Protein AF-A0AAV4JCQ6-F1 (afdb_monomer)

Nearest PDB structures (foldseek):
  5yel-assembly2_A  TM=4.426E-01  e=5.935E+00  Homo sapiens

Structure (mmCIF, N/CA/C/O backbone):
data_AF-A0AAV4JCQ6-F1
#
_entry.id   AF-A0AAV4JCQ6-F1
#
loop_
_atom_site.group_PDB
_atom_site.id
_atom_site.type_symbol
_atom_site.label_atom_id
_atom_site.label_alt_id
_atom_site.label_comp_id
_atom_site.label_asym_id
_atom_site.label_entity_id
_atom_site.label_seq_id
_atom_site.pdbx_PDB_ins_code
_atom_site.Cartn_x
_atom_site.Cartn_y
_atom_site.Cartn_z
_atom_site.occupancy
_atom_site.B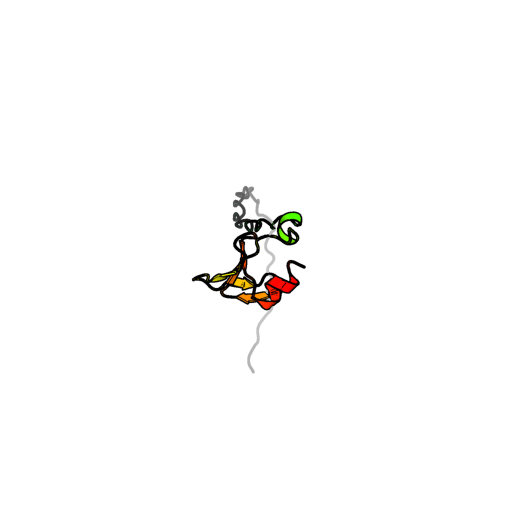_iso_or_equiv
_atom_site.auth_seq_id
_atom_site.auth_comp_id
_atom_site.auth_asym_id
_atom_site.auth_atom_id
_atom_site.pdbx_PDB_model_num
ATOM 1 N N . MET A 1 1 ? -58.877 -11.259 48.029 1.00 48.62 1 MET A N 1
ATOM 2 C CA . MET A 1 1 ? -58.958 -10.951 46.585 1.00 48.62 1 MET A CA 1
ATOM 3 C C . MET A 1 1 ? -60.058 -9.917 46.412 1.00 48.62 1 MET A C 1
ATOM 5 O O . MET A 1 1 ? -61.212 -10.248 46.626 1.00 48.62 1 MET A O 1
ATOM 9 N N . VAL A 1 2 ? -59.711 -8.653 46.172 1.00 44.88 2 VAL A N 1
ATOM 10 C CA . VAL A 1 2 ? -60.677 -7.542 46.119 1.00 44.88 2 VAL A CA 1
ATOM 11 C C . VAL A 1 2 ? -60.577 -6.902 44.749 1.00 44.88 2 VAL A C 1
ATOM 13 O O . VAL A 1 2 ? -59.510 -6.368 44.477 1.00 44.88 2 VAL A O 1
ATOM 16 N N . ARG A 1 3 ? -61.658 -6.944 43.953 1.00 47.69 3 ARG A N 1
ATOM 17 C CA . ARG A 1 3 ? -62.158 -5.848 43.093 1.00 47.69 3 ARG A CA 1
ATOM 18 C C . ARG A 1 3 ? -63.608 -6.147 42.641 1.00 47.69 3 ARG A C 1
ATOM 20 O O . ARG A 1 3 ? -63.790 -6.989 41.768 1.00 47.69 3 ARG A O 1
ATOM 27 N N . PRO A 1 4 ? -64.635 -5.450 43.154 1.00 62.53 4 PRO A N 1
ATOM 28 C CA . PRO A 1 4 ? -65.700 -4.903 42.303 1.00 62.53 4 PRO A CA 1
ATOM 29 C C . PRO A 1 4 ? -65.084 -3.723 41.498 1.00 62.53 4 PRO A C 1
ATOM 31 O O . PRO A 1 4 ? -63.922 -3.399 41.727 1.00 62.53 4 PRO A O 1
ATOM 34 N N . TYR A 1 5 ? -65.651 -3.098 40.464 1.00 47.91 5 TYR A N 1
ATOM 35 C CA . TYR A 1 5 ? -66.908 -2.350 40.397 1.00 47.91 5 TYR A CA 1
ATOM 36 C C . TYR A 1 5 ? -67.207 -2.000 38.920 1.00 47.91 5 TYR A C 1
ATOM 38 O O . TYR A 1 5 ? -66.303 -1.612 38.181 1.00 47.91 5 TYR A O 1
ATOM 46 N N . ASP A 1 6 ? -68.488 -2.115 38.574 1.00 54.28 6 ASP A N 1
ATOM 47 C CA . ASP A 1 6 ? -69.352 -1.246 37.758 1.00 54.28 6 ASP A CA 1
ATOM 48 C C . ASP A 1 6 ? -68.965 -0.678 36.375 1.00 54.28 6 ASP A C 1
ATOM 50 O O . ASP A 1 6 ? -68.072 0.150 36.191 1.00 54.28 6 ASP A O 1
ATOM 54 N N . VAL A 1 7 ? -69.836 -1.027 35.422 1.00 56.53 7 VAL A N 1
ATOM 55 C CA . VAL A 1 7 ? -70.053 -0.422 34.105 1.00 56.53 7 VAL A CA 1
ATOM 56 C C . VAL A 1 7 ? -70.733 0.940 34.255 1.00 56.53 7 VAL A C 1
ATOM 58 O O . VAL A 1 7 ? -71.836 1.022 34.788 1.00 56.53 7 VAL A O 1
ATOM 61 N N . LYS A 1 8 ? -70.158 1.997 33.667 1.00 49.84 8 LYS A N 1
ATOM 62 C CA . LYS A 1 8 ? -70.903 3.222 33.333 1.00 49.84 8 LYS A CA 1
ATOM 63 C C . LYS A 1 8 ? -70.645 3.671 31.899 1.00 49.84 8 LYS A C 1
ATOM 65 O O . LYS A 1 8 ? -69.584 4.165 31.533 1.00 49.84 8 LYS A O 1
ATOM 70 N N . THR A 1 9 ? -71.695 3.500 31.110 1.00 51.81 9 THR A N 1
ATOM 71 C CA . THR A 1 9 ? -71.995 4.097 29.811 1.00 51.81 9 THR A CA 1
ATOM 72 C C . THR A 1 9 ? -71.864 5.619 29.866 1.00 51.81 9 THR A C 1
ATOM 74 O O . THR A 1 9 ? -72.379 6.245 30.789 1.00 51.81 9 THR A O 1
ATOM 77 N N . SER A 1 10 ? -71.277 6.247 28.846 1.00 46.91 10 SER A N 1
ATOM 78 C CA . SER A 1 10 ? -71.518 7.666 28.546 1.00 46.91 10 SER A CA 1
ATOM 79 C C . SER A 1 10 ? -71.216 7.968 27.082 1.00 46.91 10 SER A C 1
ATOM 81 O O . SER A 1 10 ? -70.071 8.008 26.642 1.00 46.91 10 SER A O 1
ATOM 83 N N . LYS A 1 11 ? -72.294 8.188 26.325 1.00 54.22 11 LYS A N 1
ATOM 84 C CA . LYS A 1 11 ? -72.288 8.837 25.013 1.00 54.22 11 LYS A CA 1
ATOM 85 C C . LYS A 1 11 ? -71.735 10.258 25.176 1.00 54.22 11 LYS A C 1
ATOM 87 O O . LYS A 1 11 ? -72.220 10.986 26.040 1.00 54.22 11 LYS A O 1
ATOM 92 N N . LYS A 1 12 ? 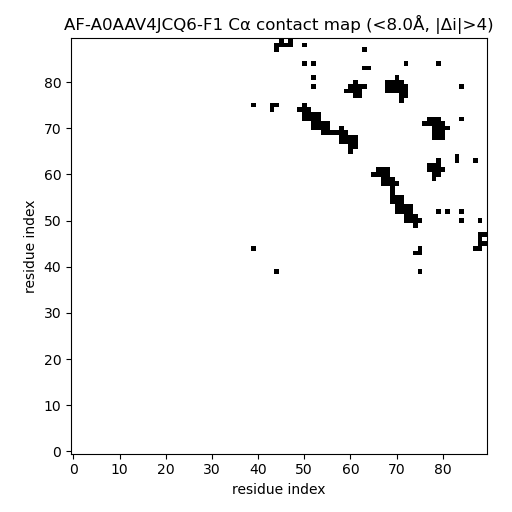-70.824 10.707 24.306 1.00 52.00 12 LYS A N 1
ATOM 93 C CA . LYS A 1 12 ? -70.658 12.149 24.069 1.00 52.00 12 LYS A CA 1
ATOM 94 C C . LYS A 1 12 ? -70.298 12.462 22.615 1.00 52.00 12 LYS A C 1
ATOM 96 O O . LYS A 1 12 ? -69.278 12.038 22.089 1.00 52.00 12 LYS A O 1
ATOM 101 N N . LEU A 1 13 ? -71.263 13.154 22.015 1.00 54.72 13 LEU A N 1
ATOM 102 C CA . LEU A 1 13 ? -71.330 13.946 20.792 1.00 54.72 13 LEU A CA 1
ATOM 103 C C . LEU A 1 13 ? -70.050 14.110 19.951 1.00 54.72 13 LEU A C 1
ATOM 105 O O . LEU A 1 13 ? -69.058 14.698 20.374 1.00 54.72 13 LEU A O 1
ATOM 109 N N . LYS A 1 14 ? -70.187 13.727 18.674 1.00 53.47 14 LYS A N 1
ATOM 110 C CA . LYS A 1 14 ? -69.452 14.296 17.540 1.00 53.47 14 LYS A CA 1
ATOM 111 C C . LYS A 1 14 ? -69.843 15.765 17.380 1.00 53.47 14 LYS A C 1
ATOM 113 O O . LYS A 1 14 ? -70.931 16.019 16.889 1.00 53.47 14 LYS A O 1
ATOM 118 N N . THR A 1 15 ? -68.949 16.691 17.698 1.00 53.75 15 THR A N 1
ATOM 119 C CA . THR A 1 15 ? -68.892 18.032 17.085 1.00 53.75 15 THR A CA 1
ATOM 120 C C . THR A 1 15 ? -67.568 18.669 17.481 1.00 53.75 15 THR A C 1
ATOM 122 O O . THR A 1 15 ? -67.331 18.926 18.656 1.00 53.75 15 THR A O 1
ATOM 125 N N . GLY A 1 16 ? -66.689 18.890 16.507 1.00 47.97 16 GLY A N 1
ATOM 126 C CA . GLY A 1 16 ? -65.367 19.460 16.744 1.00 47.97 16 GLY A CA 1
ATOM 127 C C . GLY A 1 16 ? -64.658 19.745 15.431 1.00 47.97 16 GLY A C 1
ATOM 128 O O . GLY A 1 16 ? -63.832 18.959 14.979 1.00 47.97 16 GLY A O 1
ATOM 129 N N . LEU A 1 17 ? -65.070 20.850 14.818 1.00 58.19 17 LEU A N 1
ATOM 130 C CA . LEU A 1 17 ? -64.439 21.586 13.728 1.00 58.19 17 LEU A CA 1
ATOM 131 C C . LEU A 1 17 ? -62.897 21.489 13.791 1.00 58.19 17 LEU A C 1
ATOM 133 O O . LEU A 1 17 ? -62.274 22.091 14.663 1.00 58.19 17 LEU A O 1
ATOM 137 N N . LYS A 1 18 ? -62.263 20.740 12.880 1.00 52.03 18 LYS A N 1
ATOM 138 C CA . LYS A 1 18 ? -60.807 20.825 12.691 1.00 52.03 18 LYS A CA 1
ATOM 139 C C . LYS A 1 18 ? -60.518 21.984 11.746 1.00 52.03 18 LYS A C 1
ATOM 141 O O . LYS A 1 18 ? -60.509 21.815 10.531 1.00 52.03 18 LYS A O 1
ATOM 146 N N . LEU A 1 19 ? -60.310 23.161 12.333 1.00 54.09 19 LEU A N 1
ATOM 147 C CA . LEU A 1 19 ? -59.570 24.248 11.698 1.00 54.09 19 LEU A CA 1
ATOM 148 C C . LEU A 1 19 ? -58.205 23.700 11.257 1.00 54.09 19 LEU A C 1
ATOM 150 O O . LEU A 1 19 ? -57.521 23.015 12.022 1.00 54.09 19 LEU A O 1
ATOM 154 N N . GLY A 1 20 ? -57.868 23.939 9.991 1.00 49.41 20 GLY A N 1
ATOM 155 C CA . GLY A 1 20 ? -56.664 23.436 9.348 1.00 49.41 20 GLY A CA 1
ATOM 156 C C . GLY A 1 20 ? -55.406 23.891 10.076 1.00 49.41 20 GLY A C 1
ATOM 157 O O . GLY A 1 20 ? -55.123 25.082 10.171 1.00 49.41 20 GLY A O 1
ATOM 158 N N . VAL A 1 21 ? -54.628 22.924 10.555 1.00 45.88 21 VAL A N 1
ATOM 159 C CA . VAL A 1 21 ? -53.248 23.158 10.969 1.00 45.88 21 VAL A CA 1
ATOM 160 C C . VAL A 1 21 ? -52.394 22.940 9.727 1.00 45.88 21 VAL A C 1
ATOM 162 O O . VAL A 1 21 ? -52.228 21.807 9.273 1.00 45.88 21 VAL A O 1
ATOM 165 N N . ALA A 1 22 ? -51.901 24.034 9.148 1.00 55.34 22 ALA A N 1
ATOM 166 C CA . ALA A 1 22 ? -50.860 23.990 8.135 1.00 55.34 22 ALA A CA 1
ATOM 167 C C . ALA A 1 22 ? -49.664 23.225 8.719 1.00 55.34 22 A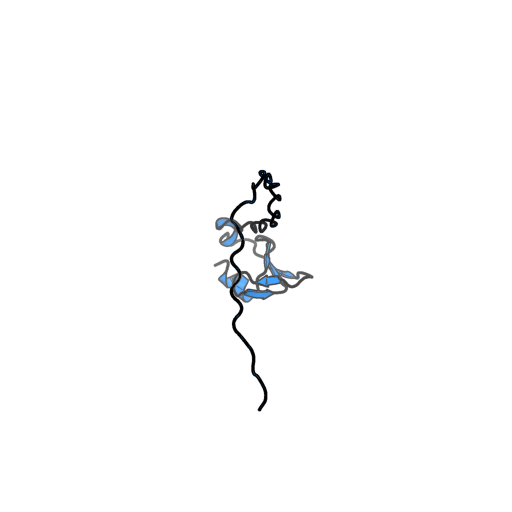LA A C 1
ATOM 169 O O . ALA A 1 22 ? -49.040 23.668 9.685 1.00 55.34 22 ALA A O 1
ATOM 170 N N . GLN A 1 23 ? -49.385 22.040 8.174 1.00 56.16 23 GLN A N 1
ATOM 171 C CA . GLN A 1 23 ? -48.200 21.270 8.524 1.00 56.16 23 GLN A CA 1
ATOM 172 C C . GLN A 1 23 ? -46.978 22.085 8.093 1.00 56.16 23 GLN A C 1
ATOM 174 O O . GLN A 1 23 ? -46.664 22.168 6.908 1.00 56.16 23 GLN A O 1
ATOM 179 N N . GLN A 1 24 ? -46.309 22.717 9.058 1.00 59.94 24 GLN A N 1
ATOM 180 C CA . GLN A 1 24 ? -44.989 23.297 8.848 1.00 59.94 24 GLN A CA 1
ATOM 181 C C . GLN A 1 24 ? -44.048 22.165 8.425 1.00 59.94 24 GLN A C 1
ATOM 183 O O . GLN A 1 24 ? -43.779 21.234 9.185 1.00 59.94 24 GLN A O 1
ATOM 188 N N . SER A 1 25 ? -43.595 22.220 7.174 1.00 59.91 25 SER A N 1
ATOM 189 C CA . SER A 1 25 ? -42.645 21.282 6.590 1.00 59.91 25 SER A CA 1
ATOM 190 C C . SER A 1 25 ? -41.30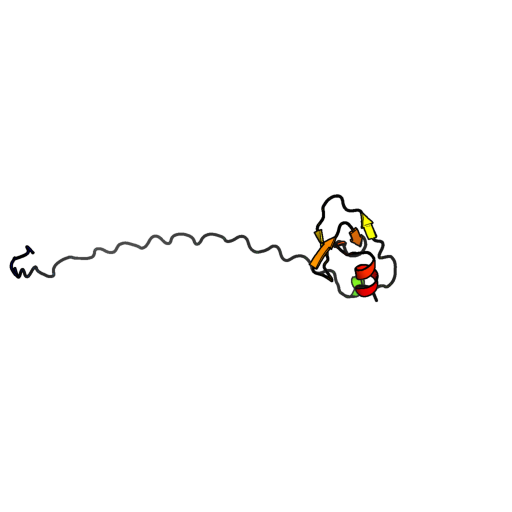2 21.408 7.305 1.00 59.91 25 SER A C 1
ATOM 192 O O . SER A 1 25 ? -40.511 22.304 7.011 1.00 59.91 25 SER A O 1
ATOM 194 N N . VAL A 1 26 ? -41.044 20.520 8.261 1.00 69.56 26 VAL A N 1
ATOM 195 C CA . VAL A 1 26 ? -39.734 20.401 8.907 1.00 69.56 26 VAL A CA 1
ATOM 196 C C . VAL A 1 26 ? -38.701 20.053 7.823 1.00 69.56 26 VAL A C 1
ATOM 198 O O . VAL A 1 26 ? -38.897 19.056 7.115 1.00 69.56 26 VAL A O 1
ATOM 201 N N . PRO A 1 27 ? -37.622 20.835 7.632 1.00 64.94 27 PRO A N 1
ATOM 202 C CA . PRO A 1 27 ? -36.596 20.478 6.664 1.00 64.94 27 PRO A CA 1
ATOM 203 C C . PRO A 1 27 ? -35.917 19.174 7.103 1.00 64.94 27 PRO A C 1
ATOM 205 O O . PRO A 1 27 ? -35.484 19.031 8.247 1.00 64.94 27 PRO A O 1
ATOM 208 N N . LYS A 1 28 ? -35.857 18.199 6.188 1.00 71.06 28 LYS A N 1
ATOM 209 C CA . LYS A 1 28 ? -35.174 16.913 6.398 1.00 71.06 28 LYS A CA 1
ATOM 210 C C . LYS A 1 28 ? -33.720 17.150 6.839 1.00 71.06 28 LYS A C 1
ATOM 212 O O . LYS A 1 28 ? -33.055 18.001 6.246 1.00 71.06 28 LYS A O 1
ATOM 217 N N . PRO A 1 29 ? -33.198 16.386 7.816 1.00 64.75 29 PRO A N 1
ATOM 218 C CA . PRO A 1 29 ? -31.802 16.496 8.215 1.00 64.75 29 PRO A CA 1
ATOM 219 C C . PRO A 1 29 ? -30.892 16.149 7.031 1.00 64.75 29 PRO A C 1
ATOM 221 O O . PRO A 1 29 ? -31.018 15.086 6.421 1.00 64.75 29 PRO A O 1
ATOM 224 N N . ILE A 1 30 ? -29.983 17.068 6.700 1.00 69.12 30 ILE A N 1
ATOM 225 C CA . ILE A 1 30 ? -28.979 16.905 5.647 1.00 69.12 30 ILE A CA 1
ATOM 226 C C . ILE A 1 30 ? -27.972 15.867 6.148 1.00 69.12 30 ILE A C 1
ATOM 228 O O . ILE A 1 30 ? -27.032 16.189 6.872 1.00 69.12 30 ILE A O 1
ATOM 232 N N . THR A 1 31 ? -28.180 14.595 5.819 1.00 73.56 31 THR A N 1
ATOM 233 C CA . THR A 1 31 ? -27.169 13.566 6.075 1.00 73.56 31 THR A CA 1
ATOM 234 C C . THR A 1 31 ? -25.930 13.872 5.233 1.00 73.56 31 THR A C 1
ATOM 236 O O . THR A 1 31 ? -26.065 14.001 4.012 1.00 73.56 31 THR A O 1
ATOM 239 N N . PRO A 1 32 ? -24.728 13.972 5.832 1.00 69.56 32 PRO A N 1
ATOM 240 C CA . PRO A 1 32 ? -23.505 14.175 5.071 1.00 69.56 32 PRO A CA 1
ATOM 241 C C . PRO A 1 32 ? -23.319 12.998 4.112 1.00 69.56 32 PRO A C 1
ATOM 243 O O . PRO A 1 32 ? -23.212 11.843 4.528 1.00 69.56 32 PRO A O 1
ATOM 246 N N . THR A 1 33 ? -23.311 13.285 2.810 1.00 70.31 33 THR A N 1
ATOM 247 C CA . THR A 1 33 ? -23.047 12.276 1.784 1.00 70.31 33 THR A CA 1
ATOM 248 C C . THR A 1 33 ? -21.646 11.704 1.999 1.00 70.31 33 THR A C 1
ATOM 250 O O . THR A 1 33 ? -20.706 12.489 2.163 1.00 70.31 33 THR A O 1
ATOM 253 N N . PRO A 1 34 ? -21.459 10.371 1.983 1.00 65.19 34 PRO A N 1
ATOM 254 C CA . PRO A 1 34 ? -20.136 9.785 2.119 1.00 65.19 34 PRO A CA 1
ATOM 255 C C . PRO A 1 34 ? -19.266 10.288 0.968 1.00 65.19 34 PRO A C 1
ATOM 257 O O . PRO A 1 34 ? -19.553 10.026 -0.201 1.00 65.19 34 PRO A O 1
ATOM 260 N N . THR A 1 35 ? -18.207 11.031 1.295 1.00 64.75 35 THR A N 1
ATOM 261 C CA . THR A 1 35 ? -17.209 11.479 0.326 1.00 64.75 35 THR A CA 1
ATOM 262 C C . THR A 1 35 ? -16.681 10.252 -0.405 1.00 64.75 35 THR A C 1
ATOM 264 O O . THR A 1 35 ? -16.029 9.377 0.175 1.00 64.75 35 THR A O 1
ATOM 267 N N . LYS A 1 36 ? -17.042 10.147 -1.687 1.00 60.75 36 LYS A N 1
ATOM 268 C CA . LYS A 1 36 ? -16.690 9.023 -2.550 1.00 60.75 36 LYS A CA 1
ATOM 269 C C . LYS A 1 36 ? -15.166 8.987 -2.622 1.00 60.75 36 LYS A C 1
ATOM 271 O O . LYS A 1 36 ? -14.553 9.846 -3.249 1.00 60.75 36 LYS A O 1
ATOM 276 N N . ARG A 1 37 ? -14.546 8.032 -1.920 1.00 59.41 37 ARG A N 1
ATOM 277 C CA . ARG A 1 37 ? -13.095 7.821 -1.974 1.00 59.41 37 ARG A CA 1
ATOM 278 C C . ARG A 1 37 ? -12.735 7.620 -3.439 1.00 59.41 37 ARG A C 1
ATOM 280 O O . ARG A 1 37 ? -13.215 6.661 -4.045 1.00 59.41 37 ARG A O 1
ATOM 287 N N . GLN A 1 38 ? -11.967 8.548 -4.004 1.00 59.69 38 GLN A N 1
ATOM 288 C CA . GLN A 1 38 ? -11.521 8.470 -5.389 1.00 59.69 38 GLN A CA 1
ATOM 289 C C . GLN A 1 38 ? -10.810 7.126 -5.570 1.00 59.69 38 GLN A C 1
ATOM 291 O O . GLN A 1 38 ? -9.791 6.851 -4.937 1.00 59.69 38 GLN A O 1
ATOM 296 N N . LYS A 1 39 ? -11.422 6.236 -6.357 1.00 60.34 39 LYS A N 1
ATOM 297 C CA . LYS A 1 39 ? -10.804 4.966 -6.722 1.00 60.34 39 LYS A CA 1
ATOM 298 C C . LYS A 1 39 ? -9.678 5.305 -7.689 1.00 60.34 39 LYS A C 1
ATOM 300 O O . LYS A 1 39 ? -9.934 5.886 -8.735 1.00 60.34 39 LYS A O 1
ATOM 305 N N . VAL A 1 40 ? -8.455 4.938 -7.324 1.00 62.84 40 VAL A N 1
ATOM 306 C CA . VAL A 1 40 ? -7.275 5.038 -8.193 1.00 62.84 40 VAL A CA 1
ATOM 307 C C . VAL A 1 40 ? -7.578 4.332 -9.511 1.00 62.84 40 VAL A C 1
ATOM 309 O O . VAL A 1 40 ? -8.089 3.201 -9.466 1.00 62.84 40 VAL A O 1
ATOM 312 N N . ALA A 1 41 ? -7.284 5.003 -10.630 1.00 64.94 41 ALA A N 1
ATOM 313 C CA . ALA A 1 41 ? -7.448 4.478 -11.982 1.00 64.94 41 ALA A CA 1
ATOM 314 C C . ALA A 1 41 ? -6.722 3.132 -12.133 1.00 64.94 41 ALA A C 1
ATOM 316 O O . ALA A 1 41 ? -5.667 2.918 -11.536 1.00 64.94 41 ALA A O 1
ATOM 317 N N . VAL A 1 42 ? -7.327 2.205 -12.876 1.00 64.25 42 VAL A N 1
ATOM 318 C CA . VAL A 1 42 ? -6.858 0.813 -12.980 1.00 64.25 42 VAL A CA 1
ATOM 319 C C . VAL A 1 42 ? -5.504 0.736 -13.690 1.00 64.25 42 VAL A C 1
ATOM 321 O O . VAL A 1 42 ? -4.666 -0.066 -13.288 1.00 64.25 42 VAL A O 1
ATOM 324 N N . ASP A 1 43 ? -5.249 1.631 -14.644 1.00 61.59 43 ASP A N 1
ATOM 325 C CA . ASP A 1 43 ? -3.978 1.732 -15.373 1.00 61.59 43 ASP A CA 1
ATOM 326 C C . ASP A 1 43 ? -2.798 2.056 -14.453 1.00 61.59 43 ASP A C 1
ATOM 328 O O . ASP A 1 43 ? -1.728 1.458 -14.552 1.00 61.59 43 ASP A O 1
ATOM 332 N N . VAL A 1 44 ? -3.019 2.930 -13.465 1.00 64.12 44 VAL A N 1
ATOM 333 C CA . VAL A 1 44 ? -1.996 3.296 -12.474 1.00 64.12 44 VAL A CA 1
ATOM 334 C C . VAL A 1 44 ? -1.689 2.123 -11.542 1.00 64.12 44 VAL A C 1
ATOM 336 O O . VAL A 1 44 ? -0.625 2.098 -10.947 1.00 64.12 44 VAL A O 1
ATOM 339 N N . ARG A 1 45 ? -2.576 1.127 -11.403 1.00 66.12 45 ARG A N 1
ATOM 340 C CA . ARG A 1 45 ? -2.324 -0.036 -10.533 1.00 66.12 45 ARG A CA 1
ATOM 341 C C . ARG A 1 45 ? -1.403 -1.070 -11.164 1.00 66.12 45 ARG A C 1
ATOM 343 O O . ARG A 1 45 ? -0.690 -1.725 -10.420 1.00 66.12 45 ARG A O 1
ATOM 350 N N . HIS A 1 46 ? -1.409 -1.208 -12.484 1.00 68.88 46 HIS A N 1
ATOM 351 C CA . HIS A 1 46 ? -0.660 -2.258 -13.187 1.00 68.88 46 HIS A CA 1
ATOM 352 C C . HIS A 1 46 ? 0.477 -1.690 -14.034 1.00 68.88 46 HIS A C 1
ATOM 354 O O . HIS A 1 46 ? 1.060 -2.393 -14.849 1.00 68.88 46 HIS A O 1
ATOM 360 N N . SER A 1 47 ? 0.816 -0.410 -13.849 1.00 62.31 47 SER A N 1
ATOM 361 C CA . SER A 1 47 ? 1.878 0.233 -14.625 1.00 62.31 47 SER A CA 1
ATOM 362 C C . SER A 1 47 ? 3.253 -0.406 -14.402 1.00 62.31 47 SER A C 1
ATOM 364 O O . SER A 1 47 ? 4.177 -0.051 -15.117 1.00 62.31 47 SER A O 1
ATOM 366 N N . GLY A 1 48 ? 3.423 -1.323 -13.436 1.00 62.44 48 GLY A N 1
ATOM 367 C CA . GLY A 1 48 ? 4.638 -2.126 -13.229 1.00 62.44 48 GLY A CA 1
ATOM 368 C C . GLY A 1 48 ? 5.885 -1.335 -12.810 1.00 62.44 48 GLY A C 1
ATOM 369 O O . GLY A 1 48 ? 6.866 -1.913 -12.350 1.00 62.44 48 GLY A O 1
ATOM 370 N N . VAL A 1 49 ? 5.849 -0.005 -12.907 1.00 58.84 49 VAL A N 1
ATOM 371 C CA . VAL A 1 49 ? 6.985 0.885 -12.680 1.00 58.84 49 VAL A CA 1
ATOM 372 C C . VAL A 1 49 ? 6.677 1.820 -11.506 1.00 58.84 49 VAL A C 1
ATOM 374 O O . VAL A 1 49 ? 5.739 2.610 -11.546 1.00 58.84 49 VAL A O 1
ATOM 377 N N . GLY A 1 50 ? 7.487 1.747 -10.442 1.00 66.81 50 GLY A N 1
ATOM 378 C CA . GLY A 1 50 ? 7.549 2.794 -9.407 1.00 66.81 50 GLY A CA 1
ATOM 379 C C . GLY A 1 50 ? 6.602 2.674 -8.202 1.00 66.81 50 GLY A C 1
ATOM 380 O O . GLY A 1 50 ? 6.414 3.653 -7.478 1.00 66.81 50 GLY A O 1
ATOM 381 N N . HIS A 1 51 ? 6.030 1.499 -7.918 1.00 74.62 51 HIS A N 1
ATOM 382 C CA . HIS A 1 51 ? 5.190 1.281 -6.727 1.00 74.62 51 HIS A CA 1
ATOM 383 C C . HIS A 1 51 ? 6.019 1.056 -5.450 1.00 74.62 51 HIS A C 1
ATOM 385 O O . HIS A 1 51 ? 6.074 -0.049 -4.906 1.00 74.62 51 HIS A O 1
ATOM 391 N N . HIS A 1 52 ? 6.675 2.113 -4.960 1.00 83.50 52 HIS A N 1
ATOM 392 C CA . HIS A 1 52 ? 7.419 2.071 -3.699 1.00 83.50 52 HIS A CA 1
ATOM 393 C C . HIS A 1 52 ? 6.492 2.272 -2.488 1.00 83.50 52 HIS A C 1
ATOM 395 O O . HIS A 1 52 ? 5.650 3.177 -2.461 1.00 83.50 52 HIS A O 1
ATOM 401 N N . LEU A 1 53 ? 6.675 1.435 -1.464 1.00 89.06 53 LEU A N 1
ATOM 402 C CA . LEU A 1 53 ? 5.983 1.548 -0.182 1.00 89.06 53 LEU A CA 1
ATOM 403 C C . LEU A 1 53 ? 6.751 2.462 0.768 1.00 89.06 53 LEU A C 1
ATOM 405 O O . LEU A 1 53 ? 7.907 2.201 1.089 1.00 89.06 53 LEU A O 1
ATOM 409 N N . GLU A 1 54 ? 6.091 3.489 1.281 1.00 89.75 54 GLU A N 1
ATOM 410 C CA . GLU A 1 54 ? 6.634 4.347 2.331 1.00 89.75 54 GLU A CA 1
ATOM 411 C C . GLU A 1 54 ? 5.943 4.088 3.667 1.00 89.75 54 GLU A C 1
ATOM 413 O O . GLU A 1 54 ? 4.770 3.708 3.718 1.00 89.75 54 GLU A O 1
ATOM 418 N N . SER A 1 55 ? 6.683 4.290 4.760 1.00 90.38 55 SER A N 1
ATOM 419 C CA . SER A 1 55 ? 6.128 4.221 6.110 1.00 90.38 55 SER A CA 1
ATOM 420 C C . SER A 1 55 ? 5.247 5.435 6.371 1.00 90.38 55 SER A C 1
ATOM 422 O O . SER A 1 55 ? 5.656 6.575 6.167 1.00 90.38 55 SER A O 1
ATOM 424 N N . MET A 1 56 ? 4.027 5.185 6.830 1.00 87.81 56 MET A N 1
ATOM 425 C CA . MET A 1 56 ? 3.040 6.210 7.124 1.00 87.81 56 MET A CA 1
ATOM 426 C C . MET A 1 56 ? 2.881 6.345 8.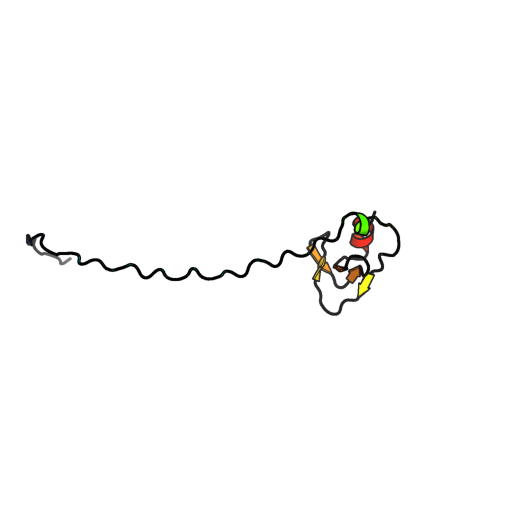645 1.00 87.81 56 MET A C 1
ATOM 428 O O . MET A 1 56 ? 2.724 5.331 9.329 1.00 87.81 56 MET A O 1
ATOM 432 N N . PRO A 1 57 ? 2.841 7.573 9.198 1.00 85.19 57 PRO A N 1
ATOM 433 C CA . PRO A 1 57 ? 2.728 7.780 10.645 1.00 85.19 57 PRO A CA 1
ATOM 434 C C . PRO A 1 57 ? 1.380 7.314 11.217 1.00 85.19 57 PRO A C 1
ATOM 436 O O . PRO A 1 57 ? 1.270 7.012 12.401 1.00 85.19 57 PRO A O 1
ATOM 439 N N . LYS A 1 58 ? 0.336 7.234 10.381 1.00 87.75 58 LYS A N 1
ATOM 440 C CA . LYS A 1 58 ? -1.011 6.807 10.775 1.00 87.75 58 LYS A CA 1
ATOM 441 C C . LYS A 1 58 ? -1.375 5.485 10.112 1.00 87.75 58 LYS A C 1
ATOM 443 O O . LYS A 1 58 ? -1.443 5.408 8.885 1.00 87.75 58 LYS A O 1
ATOM 448 N N . GLN A 1 59 ? -1.705 4.480 10.924 1.00 87.50 59 GLN A N 1
ATOM 449 C CA . GLN A 1 59 ? -2.151 3.180 10.422 1.00 87.50 59 GLN A CA 1
ATOM 450 C C . GLN A 1 59 ? -3.475 3.320 9.656 1.00 87.50 59 GLN A C 1
ATOM 452 O O . GLN A 1 59 ? -4.429 3.948 10.128 1.00 87.50 59 GLN A O 1
ATOM 457 N N . ARG A 1 60 ? -3.561 2.694 8.482 1.00 90.25 60 ARG A N 1
ATOM 458 C CA . ARG A 1 60 ? -4.779 2.627 7.659 1.00 90.25 60 ARG A CA 1
ATOM 459 C C . ARG A 1 60 ? -5.128 1.174 7.348 1.00 90.25 60 ARG A C 1
ATOM 461 O O . ARG A 1 60 ? -4.330 0.279 7.586 1.00 90.25 60 ARG A O 1
ATOM 468 N N . ARG A 1 61 ? -6.340 0.905 6.856 1.00 91.00 61 ARG A N 1
ATOM 469 C CA . ARG A 1 61 ? -6.709 -0.450 6.411 1.00 91.00 61 ARG A CA 1
ATOM 470 C C . ARG A 1 61 ? -6.119 -0.716 5.035 1.00 91.00 61 ARG A C 1
ATOM 472 O O . ARG A 1 61 ? -6.309 0.103 4.145 1.00 91.00 61 ARG A O 1
ATOM 479 N N . CYS A 1 62 ? -5.442 -1.847 4.886 1.00 90.25 62 CYS A N 1
ATOM 480 C CA . CYS A 1 62 ? -4.935 -2.351 3.622 1.00 90.25 62 CYS A CA 1
ATOM 481 C C . CYS A 1 62 ? -6.084 -2.504 2.627 1.00 90.25 62 CYS A C 1
ATOM 483 O O . CYS A 1 62 ? -7.123 -3.064 2.976 1.00 90.25 62 CYS A O 1
ATOM 485 N N . SER A 1 63 ? -5.904 -2.028 1.399 1.00 85.56 63 SER A N 1
ATOM 486 C CA . SER A 1 63 ? -6.970 -2.111 0.388 1.00 85.56 63 SER A CA 1
ATOM 487 C C . SER A 1 63 ? -7.100 -3.493 -0.248 1.00 85.56 63 SER A C 1
ATOM 489 O O . SER A 1 63 ? -8.121 -3.764 -0.868 1.00 85.56 63 SER A O 1
ATOM 491 N N . HIS A 1 64 ? -6.103 -4.362 -0.065 1.00 87.31 64 HIS A N 1
ATOM 492 C CA . HIS A 1 64 ? -6.148 -5.745 -0.529 1.00 87.31 64 HIS A CA 1
ATOM 493 C C . HIS A 1 64 ? -6.752 -6.682 0.530 1.00 87.31 64 HIS A C 1
ATOM 495 O O . HIS A 1 64 ? -7.766 -7.322 0.289 1.00 87.31 64 HIS A O 1
ATOM 501 N N . CYS A 1 65 ? -6.186 -6.714 1.743 1.00 89.94 65 CYS A N 1
ATOM 502 C CA . CYS A 1 65 ? -6.594 -7.671 2.783 1.00 89.94 65 CYS A CA 1
ATOM 503 C C . CYS A 1 65 ? -7.467 -7.077 3.907 1.00 89.94 65 CYS A C 1
ATOM 505 O O . CYS A 1 65 ? -7.849 -7.788 4.834 1.00 89.94 65 CYS A O 1
ATOM 507 N N . GLY A 1 66 ? -7.723 -5.764 3.914 1.00 88.50 66 GLY A N 1
ATOM 508 C CA . GLY A 1 66 ? -8.541 -5.085 4.931 1.00 88.50 66 GLY A CA 1
ATOM 509 C C . GLY A 1 66 ? -7.898 -4.916 6.318 1.00 88.50 66 GLY A C 1
ATOM 510 O O . GLY A 1 66 ? -8.418 -4.160 7.145 1.00 88.50 66 GLY A O 1
ATOM 511 N N . LYS A 1 67 ? -6.760 -5.569 6.594 1.00 92.00 67 LYS A N 1
ATOM 512 C CA . LYS A 1 67 ? -6.038 -5.490 7.880 1.00 92.00 67 LYS A CA 1
ATOM 513 C C . LYS A 1 67 ? -5.289 -4.163 8.030 1.00 92.00 67 LYS A C 1
ATOM 515 O O . LYS A 1 67 ? -4.992 -3.497 7.043 1.00 92.00 67 LYS A O 1
ATOM 520 N N . LYS A 1 68 ? -4.953 -3.7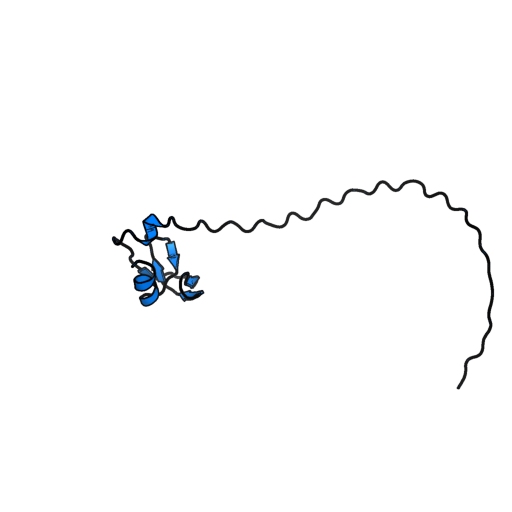68 9.262 1.00 92.38 68 LYS A N 1
ATOM 521 C CA . LYS A 1 68 ? -4.167 -2.547 9.515 1.00 92.38 68 LYS A CA 1
ATOM 522 C C . LYS A 1 68 ? -2.790 -2.648 8.843 1.00 92.38 68 LYS A C 1
ATOM 524 O O . LYS A 1 68 ? -2.100 -3.653 8.995 1.00 92.38 68 LYS A O 1
ATOM 529 N N . ALA A 1 69 ? -2.409 -1.611 8.113 1.00 90.88 69 ALA A N 1
ATOM 530 C CA . ALA A 1 69 ? -1.135 -1.444 7.434 1.00 90.88 69 ALA A CA 1
ATOM 531 C C . ALA A 1 69 ? -0.533 -0.083 7.807 1.00 90.88 69 ALA A C 1
ATOM 533 O O . ALA A 1 69 ? -1.251 0.911 7.951 1.00 90.88 69 ALA A O 1
ATOM 534 N N . ASN A 1 70 ? 0.793 -0.060 7.932 1.00 91.81 70 ASN A N 1
ATOM 535 C CA . ASN A 1 70 ? 1.585 1.147 8.206 1.00 91.81 70 ASN A CA 1
ATOM 536 C C . ASN A 1 70 ? 2.338 1.624 6.965 1.00 91.81 70 ASN A C 1
ATOM 538 O O . ASN A 1 70 ? 3.179 2.506 7.059 1.00 91.81 70 ASN A O 1
ATOM 542 N N . LEU A 1 71 ? 2.084 0.996 5.822 1.00 91.12 71 LEU A N 1
ATOM 543 C CA . LEU A 1 71 ? 2.777 1.260 4.578 1.00 91.12 71 LEU A CA 1
ATOM 544 C C . LEU A 1 71 ? 1.763 1.765 3.553 1.00 91.12 71 LEU A C 1
ATOM 546 O O . LEU A 1 71 ? 0.617 1.302 3.517 1.00 91.12 71 LEU A O 1
ATOM 550 N N . ILE A 1 72 ? 2.185 2.729 2.744 1.00 90.31 72 ILE A N 1
ATOM 551 C CA . ILE A 1 72 ? 1.391 3.315 1.667 1.00 90.31 72 ILE A CA 1
ATOM 552 C C . ILE A 1 72 ? 2.199 3.291 0.373 1.00 90.31 72 ILE A C 1
ATOM 554 O O . ILE A 1 72 ? 3.371 3.652 0.359 1.00 90.31 72 ILE A O 1
ATOM 558 N N . CYS A 1 73 ? 1.579 2.843 -0.716 1.00 88.25 73 CYS A N 1
ATOM 559 C CA . CYS A 1 73 ? 2.172 2.930 -2.046 1.00 88.25 73 CYS A CA 1
ATOM 560 C C . CYS A 1 73 ? 2.076 4.383 -2.515 1.00 88.25 73 CYS A C 1
ATOM 562 O O . CYS A 1 73 ? 0.964 4.893 -2.652 1.00 88.25 73 CYS A O 1
ATOM 564 N N . LYS A 1 74 ? 3.210 5.058 -2.742 1.00 85.25 74 LYS A N 1
ATOM 565 C CA . LYS A 1 74 ? 3.232 6.501 -3.052 1.00 85.25 74 LYS A CA 1
ATOM 566 C C . LYS A 1 74 ? 2.614 6.829 -4.414 1.00 85.25 74 LYS A C 1
ATOM 568 O O . LYS A 1 74 ? 1.934 7.837 -4.557 1.00 85.25 74 LYS A O 1
ATOM 573 N N . ALA A 1 75 ? 2.787 5.934 -5.385 1.00 82.25 75 ALA A N 1
ATOM 574 C CA . ALA A 1 75 ? 2.225 6.081 -6.726 1.00 82.25 75 ALA A CA 1
ATOM 575 C C . ALA A 1 75 ? 0.691 5.968 -6.732 1.00 82.25 75 ALA A C 1
ATOM 577 O O . ALA A 1 75 ? 0.002 6.718 -7.414 1.00 82.25 75 ALA A O 1
ATOM 578 N N . CYS A 1 76 ? 0.139 5.045 -5.940 1.00 79.94 76 CYS A N 1
ATOM 579 C CA . CYS A 1 76 ? -1.305 4.813 -5.884 1.00 79.94 76 CYS A CA 1
ATOM 580 C C . CYS A 1 76 ? -1.998 5.537 -4.721 1.00 79.94 76 CYS A C 1
ATOM 582 O O . CYS A 1 76 ? -3.220 5.598 -4.685 1.00 79.94 76 CYS A O 1
ATOM 584 N N . ASN A 1 77 ? -1.266 6.061 -3.737 1.00 85.12 77 ASN A N 1
ATOM 585 C CA . ASN A 1 77 ? -1.816 6.532 -2.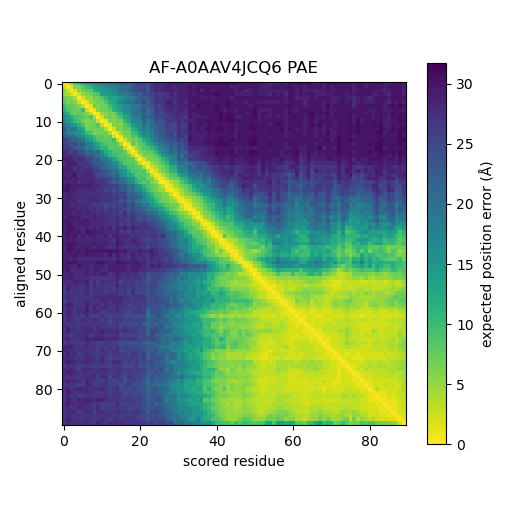461 1.00 85.12 77 ASN A CA 1
ATOM 586 C C . ASN A 1 77 ? -2.703 5.488 -1.752 1.00 85.12 77 ASN A C 1
ATOM 588 O O . ASN A 1 77 ? -3.667 5.820 -1.053 1.00 85.12 77 ASN A O 1
ATOM 592 N N . VAL A 1 78 ? -2.368 4.203 -1.915 1.00 86.50 78 VAL A N 1
ATOM 593 C CA . VAL A 1 78 ? -3.130 3.082 -1.353 1.00 86.50 78 VAL A CA 1
ATOM 594 C C . VAL A 1 78 ? -2.361 2.466 -0.185 1.00 86.50 78 VAL A C 1
ATOM 596 O O . VAL A 1 78 ? -1.205 2.074 -0.356 1.00 86.50 78 VAL A O 1
ATOM 599 N N . PRO A 1 79 ? -2.972 2.350 1.008 1.00 90.06 79 PRO A N 1
ATOM 600 C CA . PRO A 1 79 ? -2.379 1.605 2.111 1.00 90.06 79 PRO A CA 1
ATOM 601 C C . PRO A 1 79 ? -2.328 0.113 1.768 1.00 90.06 79 PRO A C 1
ATOM 603 O O . PRO A 1 79 ? -3.364 -0.488 1.464 1.00 90.06 79 PRO A O 1
ATOM 606 N N . LEU A 1 80 ? -1.136 -0.478 1.824 1.00 91.19 80 LEU A N 1
ATOM 607 C CA . LEU A 1 80 ? -0.863 -1.872 1.456 1.00 91.19 80 LEU A CA 1
ATOM 608 C C . LEU A 1 80 ? 0.240 -2.446 2.349 1.00 91.19 80 LEU A C 1
ATOM 610 O O . LEU A 1 80 ? 1.083 -1.713 2.846 1.00 91.19 80 LEU A O 1
ATOM 614 N N . HIS A 1 81 ? 0.260 -3.761 2.562 1.00 91.38 81 HIS A N 1
ATOM 615 C CA . HIS A 1 81 ? 1.418 -4.447 3.158 1.00 91.38 81 HIS A CA 1
ATOM 616 C C . HIS A 1 81 ? 2.484 -4.735 2.099 1.00 91.38 81 HIS A C 1
ATOM 618 O O . HIS A 1 81 ? 2.160 -4.781 0.920 1.00 91.38 81 HIS A O 1
ATOM 624 N N . LYS A 1 82 ? 3.729 -5.036 2.504 1.00 88.12 82 LYS A N 1
ATOM 625 C CA . LYS A 1 82 ? 4.798 -5.442 1.564 1.00 88.12 82 LYS A CA 1
ATOM 626 C C . LYS A 1 82 ? 4.380 -6.598 0.649 1.00 88.12 82 LYS A C 1
ATOM 628 O O . LYS A 1 82 ? 4.557 -6.508 -0.556 1.00 88.12 82 LYS A O 1
ATOM 633 N N . LYS A 1 83 ? 3.769 -7.642 1.223 1.00 88.81 83 LYS A N 1
ATOM 634 C CA . LYS A 1 83 ? 3.263 -8.803 0.469 1.00 88.81 83 LYS A CA 1
ATOM 635 C C . LYS A 1 83 ? 2.079 -8.428 -0.427 1.00 88.81 83 LYS A C 1
ATOM 637 O O . LYS A 1 83 ? 2.115 -8.674 -1.621 1.00 88.81 83 LYS A O 1
ATOM 642 N N . CYS A 1 84 ? 1.094 -7.728 0.136 1.00 87.00 84 CYS A N 1
ATOM 643 C CA . CYS A 1 84 ? -0.083 -7.292 -0.613 1.00 87.00 84 CYS A CA 1
ATOM 644 C C . CYS A 1 84 ? 0.244 -6.305 -1.738 1.00 87.00 84 CYS A C 1
ATOM 646 O O . CYS A 1 84 ? -0.524 -6.198 -2.675 1.00 87.00 84 CYS A O 1
A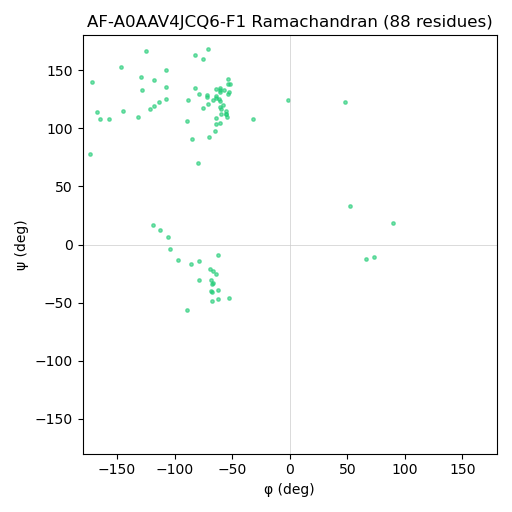TOM 648 N N . ASN A 1 85 ? 1.342 -5.554 -1.645 1.00 85.94 85 ASN A N 1
ATOM 649 C CA . ASN A 1 85 ? 1.796 -4.675 -2.718 1.00 85.94 85 ASN A CA 1
ATOM 650 C C . ASN A 1 85 ? 2.253 -5.476 -3.934 1.00 85.94 85 ASN A C 1
ATOM 652 O O . ASN A 1 85 ? 1.915 -5.097 -5.045 1.00 85.94 85 ASN A O 1
ATOM 656 N N . ALA A 1 86 ? 2.966 -6.586 -3.720 1.00 82.69 86 ALA A N 1
ATOM 657 C CA . ALA A 1 86 ? 3.331 -7.486 -4.806 1.00 82.69 86 ALA A CA 1
ATOM 658 C C . ALA A 1 86 ? 2.078 -8.084 -5.460 1.00 82.69 86 ALA A C 1
ATOM 660 O O . ALA A 1 86 ? 1.962 -8.009 -6.667 1.00 82.69 86 ALA A O 1
ATOM 661 N N . GLU A 1 87 ? 1.112 -8.575 -4.675 1.00 83.50 87 GLU A N 1
ATOM 662 C CA . GLU A 1 87 ? -0.137 -9.178 -5.187 1.00 83.50 87 GLU A CA 1
ATOM 663 C C . GLU A 1 87 ? -1.086 -8.171 -5.861 1.00 83.50 87 GLU A C 1
ATOM 665 O O . GLU A 1 87 ? -1.854 -8.533 -6.746 1.00 83.50 87 GLU A O 1
ATOM 670 N N . PHE A 1 88 ? -1.077 -6.910 -5.425 1.00 78.88 88 PHE A N 1
ATOM 671 C CA . PHE A 1 88 ? -1.988 -5.874 -5.920 1.00 78.88 88 PHE A CA 1
ATOM 672 C C . PHE A 1 88 ? -1.487 -5.175 -7.195 1.00 78.88 88 PHE A C 1
ATOM 674 O O . PHE A 1 88 ? -2.282 -4.507 -7.853 1.00 78.88 88 PHE A O 1
ATOM 681 N N . HIS A 1 89 ? -0.195 -5.299 -7.515 1.00 75.56 89 HIS A N 1
ATOM 682 C CA . HIS A 1 89 ? 0.469 -4.631 -8.641 1.00 75.56 89 HIS A CA 1
ATOM 683 C C . HIS A 1 89 ? 1.056 -5.614 -9.678 1.00 75.56 89 HIS A C 1
ATOM 685 O O . HIS A 1 89 ? 1.908 -5.196 -10.461 1.00 75.56 89 HIS A O 1
ATOM 691 N N . VAL A 1 90 ? 0.637 -6.892 -9.656 1.00 68.00 90 VAL A N 1
ATOM 692 C CA . VAL A 1 90 ? 1.012 -7.927 -10.652 1.00 68.00 90 VAL A CA 1
ATOM 693 C C . VAL A 1 90 ? 0.462 -7.592 -12.028 1.00 68.00 90 VAL A C 1
ATOM 695 O O . VAL A 1 90 ? -0.741 -7.262 -12.094 1.00 68.00 90 VAL A O 1
#

InterPro domains:
  IPR046349 C1-like domain superfamily [SSF57889] (46-85)

Organism: NCBI:txid1093978

Radius of gyration: 32.67 Å; Cα contacts (8 Å, |Δi|>4): 89; chains: 1; bounding box: 80×35×62 Å

Sequence (90 aa):
MVRPYDVKTSKKLKTGLKLGVAQQSVPKPITPTPTKRQKVAVDVRHSGVGHHLESMPKQRRCSHCGKKANLICKACNVPLHKKCNAEFHV

Solvent-accessible surface area (backbone atoms only — not comparable to full-atom values): 6190 Å² total; per-residue (Å²): 140,88,78,87,82,84,90,78,88,80,92,78,79,94,79,79,86,78,76,83,74,80,78,78,80,75,79,76,82,83,71,83,74,77,79,76,74,82,75,70,59,71,67,73,44,53,60,79,70,74,78,50,72,42,85,43,98,65,74,38,56,12,77,81,80,62,48,83,18,47,26,26,24,68,74,64,73,41,31,26,43,81,67,48,45,55,71,66,34,104

pLDDT: mean 71.22, std 15.28, range [44.88, 92.38]

Secondary structure (DSSP, 8-state):
-------------------------PPPP-PPPP----PPPHHHHS--S---EEEEEEEEE-TTT-SEEEEEETTTTEE--HHHHHHH--

Foldseek 3Di:
DDDDDDDDDDDDDDDDDPDDDDPPPDD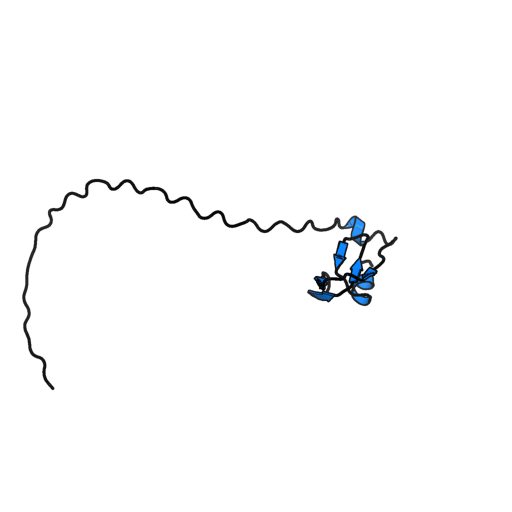DPDDPDPPPDPQFDPCLLQVVPQQDWDFAPDWDQAPQPRHTARIARPSRRGGHDPVRSVVRHD

Mean predicted aligned error: 17.39 Å